Protein AF-A0A1G2E1P7-F1 (afdb_monomer)

Organism: NCBI:txid1798670

InterPro domains:
  IPR014509 Inner membrane protein YjdF-like [PF09997] (6-128)

Nearest PDB structures (foldseek):
  8jjr-assembly1_l  TM=6.083E-01  e=4.966E-01  Symbiodinium sp.
  8wey-assembly1_L  TM=5.342E-01  e=3.843E-01  Cyanidium caldarium
  6l4u-assembly1_L  TM=6.389E-01  e=2.087E+00  Chaetoceros neogracilis
  8vu3-assembly1_l  TM=4.916E-01  e=1.385E+00  Parathermosynechococcus lividus
  7blz-assembly1_L  TM=5.571E-01  e=1.700E+00  Cyanidioschyzon merolae strain 10D

Sequence (138 aa):
MSSRSLLPWFLVALIFGIGVINAVALRYHLFYTYKWLDVPMHFFGGLWVSLFVLWYHFVFRHKHVRLRGTRSALTFALSATLTVALGWELFEYAVNAYIVPSRYDMIDTFQDLLLGMAGALIGARIFIYKTHKKHIAQ

pLDDT: mean 87.6, std 14.26, range [34.75, 98.62]

Structure (mmCIF, N/CA/C/O backbone):
data_AF-A0A1G2E1P7-F1
#
_entry.id   AF-A0A1G2E1P7-F1
#
loop_
_atom_site.group_PDB
_atom_site.id
_atom_site.type_symbol
_atom_site.label_atom_id
_atom_site.label_alt_id
_atom_site.label_comp_id
_atom_site.label_asym_id
_atom_site.label_entity_id
_atom_site.label_seq_id
_atom_site.pdbx_PDB_ins_code
_atom_site.Cartn_x
_atom_site.Cartn_y
_atom_site.Cartn_z
_atom_site.occupancy
_atom_site.B_iso_or_equiv
_atom_site.auth_seq_id
_atom_site.auth_comp_id
_atom_site.auth_asym_id
_atom_site.auth_atom_id
_atom_site.pdbx_PDB_model_num
ATOM 1 N N . MET A 1 1 ? -22.443 -18.474 20.064 1.00 34.75 1 MET A N 1
ATOM 2 C CA . MET A 1 1 ? -21.598 -18.782 18.884 1.00 34.75 1 MET A CA 1
ATOM 3 C C . MET A 1 1 ? -21.024 -17.478 18.354 1.00 34.75 1 MET A C 1
ATOM 5 O O . MET A 1 1 ? -21.790 -16.640 17.899 1.00 34.75 1 MET A O 1
ATOM 9 N N . SER A 1 2 ? -19.717 -17.239 18.511 1.00 41.47 2 SER A N 1
ATOM 10 C CA . SER A 1 2 ? -19.105 -15.974 18.086 1.00 41.47 2 SER A CA 1
ATOM 11 C C . SER A 1 2 ? -19.135 -15.871 16.559 1.00 41.47 2 SER A C 1
ATOM 13 O O . SER A 1 2 ? -18.757 -16.805 15.853 1.00 41.47 2 SER A O 1
ATOM 15 N N . SER A 1 3 ? -19.621 -14.747 16.028 1.00 48.81 3 SER A N 1
ATOM 16 C CA . SER A 1 3 ? -19.570 -14.472 14.592 1.00 48.81 3 SER A CA 1
ATOM 17 C C . SER A 1 3 ? -18.113 -14.564 14.127 1.00 48.81 3 SER A C 1
ATOM 19 O O . SER A 1 3 ? -17.289 -13.732 14.527 1.00 48.81 3 SER A O 1
ATOM 21 N N . ARG A 1 4 ? -17.770 -15.566 13.312 1.00 60.84 4 ARG A N 1
ATOM 22 C CA . ARG A 1 4 ? -16.433 -15.673 12.718 1.00 60.84 4 ARG A CA 1
ATOM 23 C C . ARG A 1 4 ? -16.199 -14.411 11.887 1.00 60.84 4 ARG A C 1
ATOM 25 O O . ARG A 1 4 ? -16.973 -14.113 10.981 1.00 60.84 4 ARG A O 1
ATOM 32 N N . SER A 1 5 ? -15.176 -13.622 12.212 1.00 74.75 5 SER A N 1
ATOM 33 C CA . SER A 1 5 ? -14.841 -12.453 11.397 1.00 74.75 5 SER A CA 1
ATOM 34 C C . SER A 1 5 ? -14.390 -12.929 10.017 1.00 74.75 5 SER A C 1
ATOM 36 O O . SER A 1 5 ? -13.442 -13.700 9.936 1.00 74.75 5 SER A O 1
ATOM 38 N N . LEU A 1 6 ? -15.028 -12.454 8.945 1.00 87.81 6 LEU A N 1
ATOM 39 C CA . LEU A 1 6 ? -14.626 -12.753 7.559 1.00 87.81 6 LEU A CA 1
ATOM 40 C C . LEU A 1 6 ? -13.330 -12.034 7.138 1.00 87.81 6 LEU A C 1
ATOM 42 O O . LEU A 1 6 ? -12.744 -12.358 6.112 1.00 87.81 6 LEU A O 1
ATOM 46 N N . LEU A 1 7 ? -12.874 -11.061 7.934 1.00 90.12 7 LEU A N 1
ATOM 47 C CA . LEU A 1 7 ? -11.734 -10.205 7.606 1.00 90.12 7 LEU A CA 1
ATOM 48 C C . LEU A 1 7 ? -10.404 -10.964 7.405 1.00 90.12 7 LEU A C 1
ATOM 50 O O . LEU A 1 7 ? -9.745 -10.673 6.415 1.00 90.12 7 LEU A O 1
ATOM 54 N N . PRO A 1 8 ? -10.000 -11.938 8.245 1.00 91.75 8 PRO A N 1
ATOM 55 C CA . PRO A 1 8 ? -8.756 -12.679 8.024 1.00 91.75 8 PRO A CA 1
ATOM 56 C C . PRO A 1 8 ? -8.771 -13.470 6.713 1.00 91.75 8 PRO A C 1
ATOM 58 O O . PRO A 1 8 ? -7.788 -13.465 5.986 1.00 91.75 8 PRO A O 1
ATOM 61 N N . TRP A 1 9 ? -9.904 -14.091 6.372 1.00 93.81 9 TRP A N 1
ATOM 62 C CA . TRP A 1 9 ? -10.056 -14.810 5.104 1.00 93.81 9 TRP A CA 1
ATOM 63 C C . TRP A 1 9 ? -9.987 -13.870 3.904 1.00 93.81 9 TRP A C 1
ATOM 65 O O . TRP A 1 9 ? -9.325 -14.187 2.922 1.00 93.81 9 TRP A O 1
ATOM 75 N N . PHE A 1 10 ? -10.604 -12.690 4.008 1.00 95.31 10 PHE A N 1
ATOM 76 C CA . PHE A 1 10 ? -10.461 -11.640 3.002 1.00 95.31 10 PHE A CA 1
ATOM 77 C C . PHE A 1 10 ? -9.000 -11.191 2.846 1.00 95.31 10 PHE A C 1
ATOM 79 O O . PHE A 1 10 ? -8.522 -11.091 1.724 1.00 95.31 10 PHE A O 1
ATOM 86 N N . LEU A 1 11 ? -8.275 -10.972 3.950 1.00 96.50 11 LEU A N 1
ATOM 87 C CA . LEU A 1 11 ? -6.855 -10.606 3.917 1.00 96.50 11 LEU A CA 1
ATOM 88 C C . LEU A 1 11 ? -6.006 -11.684 3.235 1.00 96.50 11 LEU A C 1
ATOM 90 O O . LEU A 1 11 ? -5.162 -11.348 2.412 1.00 96.50 11 LEU A O 1
ATOM 94 N N . VAL A 1 12 ? -6.237 -12.962 3.548 1.00 97.38 12 VAL A N 1
ATOM 95 C CA . VAL A 1 12 ? -5.530 -14.086 2.912 1.00 97.38 12 VAL A CA 1
ATOM 96 C C . VAL A 1 12 ? -5.835 -14.147 1.416 1.00 97.38 12 VAL A C 1
ATOM 98 O O . VAL A 1 12 ? -4.912 -14.228 0.612 1.00 97.38 12 VAL A O 1
ATOM 101 N N . ALA A 1 13 ? -7.110 -14.063 1.032 1.00 97.75 13 ALA A N 1
ATOM 102 C CA . ALA A 1 13 ? -7.505 -14.079 -0.373 1.00 97.75 13 ALA A CA 1
ATOM 103 C C . ALA A 1 13 ? -6.902 -12.899 -1.149 1.00 97.75 13 ALA A C 1
ATOM 105 O O . ALA A 1 13 ? -6.423 -13.082 -2.265 1.00 97.75 13 ALA A O 1
ATOM 106 N N . LEU A 1 14 ? -6.880 -11.707 -0.545 1.00 97.88 14 LEU A N 1
ATOM 107 C CA . LEU A 1 14 ? -6.343 -10.504 -1.171 1.00 97.88 14 LEU A CA 1
ATOM 108 C C . LEU A 1 14 ? -4.827 -10.599 -1.390 1.00 97.88 14 LEU A C 1
ATOM 110 O O . LEU A 1 14 ? -4.384 -10.388 -2.514 1.00 97.88 14 LEU A O 1
ATOM 114 N N . ILE A 1 15 ? -4.032 -10.968 -0.375 1.00 98.12 15 ILE A N 1
ATOM 115 C CA . ILE A 1 15 ? -2.571 -11.088 -0.556 1.00 98.12 15 ILE A CA 1
ATOM 116 C C . ILE A 1 15 ? -2.200 -12.227 -1.499 1.00 98.12 15 ILE A C 1
ATOM 118 O O . ILE A 1 15 ? -1.271 -12.087 -2.289 1.00 98.12 15 ILE A O 1
ATOM 122 N N . PHE A 1 16 ? -2.943 -13.336 -1.462 1.00 98.31 16 PHE A N 1
ATOM 123 C CA . PHE A 1 16 ? -2.728 -14.433 -2.395 1.00 98.31 16 PHE A CA 1
ATOM 124 C C . PHE A 1 16 ? -3.050 -14.008 -3.831 1.00 98.31 16 PHE A C 1
ATOM 126 O O . PHE A 1 16 ? -2.263 -14.276 -4.733 1.00 98.31 16 PHE A O 1
ATOM 133 N N . GLY A 1 17 ? -4.157 -13.289 -4.043 1.00 98.25 17 GLY A N 1
ATOM 134 C CA . GLY A 1 17 ? -4.523 -12.737 -5.348 1.00 98.25 17 GLY A CA 1
ATOM 135 C C . GLY A 1 17 ? -3.466 -1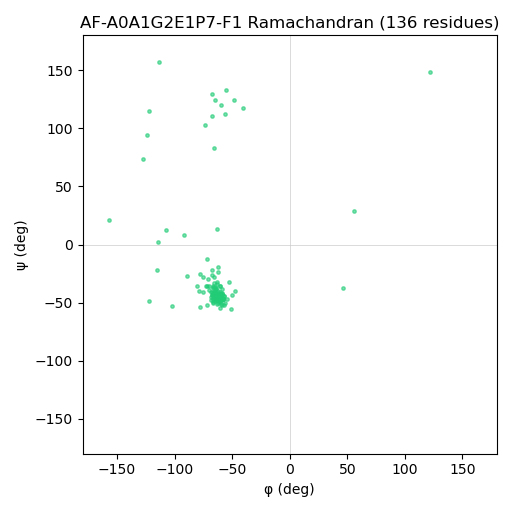1.779 -5.897 1.00 98.25 17 GLY A C 1
ATOM 136 O O . GLY A 1 17 ? -3.029 -11.954 -7.031 1.00 98.25 17 GLY A O 1
ATOM 137 N N . ILE A 1 18 ? -2.997 -10.832 -5.074 1.00 97.94 18 ILE A N 1
ATOM 138 C CA . ILE A 1 18 ? -1.878 -9.936 -5.416 1.00 97.94 18 ILE A CA 1
ATOM 139 C C . ILE A 1 18 ? -0.644 -10.771 -5.791 1.00 97.94 18 ILE A C 1
ATOM 141 O O . ILE A 1 18 ? -0.079 -10.591 -6.864 1.00 97.94 18 ILE A O 1
ATOM 145 N N . GLY A 1 19 ? -0.255 -11.743 -4.963 1.00 97.75 19 GLY A N 1
ATOM 146 C CA . GLY A 1 19 ? 0.912 -12.590 -5.221 1.00 97.75 19 GLY A CA 1
ATOM 147 C C . GLY A 1 19 ? 0.826 -13.376 -6.534 1.00 97.75 19 GLY A C 1
ATOM 148 O O . GLY A 1 19 ? 1.799 -13.419 -7.286 1.00 97.75 19 GLY A O 1
ATOM 149 N N . VAL A 1 20 ? -0.337 -13.956 -6.845 1.00 98.19 20 VAL A N 1
ATOM 150 C CA . VAL A 1 20 ? -0.569 -14.681 -8.105 1.00 98.19 20 VAL A CA 1
ATOM 151 C C . VAL A 1 20 ? -0.490 -13.737 -9.302 1.00 98.19 20 VAL A C 1
ATOM 153 O O . VAL A 1 20 ? 0.204 -14.056 -10.266 1.00 98.19 20 VAL A O 1
ATOM 156 N N . ILE A 1 21 ? -1.151 -12.576 -9.243 1.00 97.62 21 ILE A N 1
ATOM 157 C CA . ILE A 1 21 ? -1.106 -11.584 -10.328 1.00 97.62 21 ILE A CA 1
ATOM 158 C C . ILE A 1 21 ? 0.332 -11.119 -10.550 1.00 97.62 21 ILE A C 1
ATOM 160 O O . ILE A 1 21 ? 0.785 -11.124 -11.689 1.00 97.62 21 ILE A O 1
ATOM 164 N N . ASN A 1 22 ? 1.070 -10.809 -9.481 1.00 95.31 22 ASN A N 1
ATOM 165 C CA . ASN A 1 22 ? 2.471 -10.407 -9.566 1.00 95.31 22 ASN A CA 1
ATOM 166 C C . ASN A 1 22 ? 3.339 -11.490 -10.227 1.00 95.31 22 ASN A C 1
ATOM 168 O O . ASN A 1 22 ? 4.094 -11.211 -11.153 1.00 95.31 22 ASN A O 1
ATOM 172 N N . ALA A 1 23 ? 3.203 -12.749 -9.798 1.00 96.31 23 ALA A N 1
ATOM 173 C CA . ALA A 1 23 ? 3.976 -13.858 -10.354 1.00 96.31 23 ALA A CA 1
ATOM 174 C C . ALA A 1 23 ? 3.690 -14.077 -11.849 1.00 96.31 23 ALA A C 1
ATOM 176 O O . ALA A 1 23 ? 4.617 -14.269 -12.638 1.00 96.31 23 ALA A O 1
ATOM 177 N N . VAL A 1 24 ? 2.417 -14.015 -12.249 1.00 97.38 24 VAL A N 1
ATOM 178 C CA . VAL A 1 24 ? 2.004 -14.097 -13.658 1.00 97.38 24 VAL A CA 1
ATOM 179 C C . VAL A 1 24 ? 2.541 -12.897 -14.439 1.00 97.38 24 VAL A C 1
ATOM 181 O O . VAL A 1 24 ? 3.127 -13.074 -15.507 1.00 97.38 24 VAL A O 1
ATOM 184 N N . ALA A 1 25 ? 2.404 -11.685 -13.902 1.00 94.88 25 ALA A N 1
ATOM 185 C CA . ALA A 1 25 ? 2.858 -10.463 -14.549 1.00 94.88 25 ALA A CA 1
ATOM 186 C C . ALA A 1 25 ? 4.371 -10.458 -14.783 1.00 94.88 25 ALA A C 1
ATOM 188 O O . ALA A 1 25 ? 4.809 -10.145 -15.887 1.00 94.88 25 ALA A O 1
ATOM 189 N N . LEU A 1 26 ? 5.165 -10.897 -13.805 1.00 91.44 26 LEU A N 1
ATOM 190 C CA . LEU A 1 26 ? 6.609 -11.063 -13.965 1.00 91.44 26 LEU A CA 1
ATOM 191 C C . LEU A 1 26 ? 6.947 -12.154 -14.988 1.00 91.44 26 LEU A C 1
ATOM 193 O O . LEU A 1 26 ? 7.775 -11.932 -15.869 1.00 91.44 26 LEU A O 1
ATOM 197 N N . ARG A 1 27 ? 6.282 -13.318 -14.921 1.00 95.19 27 ARG A N 1
ATOM 198 C CA . ARG A 1 27 ? 6.543 -14.455 -15.823 1.00 95.19 27 ARG A CA 1
ATOM 199 C C . ARG A 1 27 ? 6.305 -14.119 -17.294 1.00 95.19 27 ARG A C 1
ATOM 201 O O . ARG A 1 27 ? 7.017 -14.643 -18.147 1.00 95.19 27 ARG A O 1
ATOM 208 N N . TYR A 1 28 ? 5.304 -13.293 -17.581 1.00 95.06 28 TYR A N 1
ATOM 209 C CA . TYR A 1 28 ? 4.918 -12.911 -18.941 1.00 95.06 28 TYR A CA 1
ATOM 210 C C . TYR A 1 28 ? 5.296 -11.465 -19.293 1.00 95.06 28 TYR A C 1
ATOM 212 O O . TYR A 1 28 ? 4.828 -10.951 -20.304 1.00 95.06 28 TYR A O 1
ATOM 220 N N . HIS A 1 29 ? 6.135 -10.807 -18.482 1.00 90.56 29 HIS A N 1
ATOM 221 C CA . HIS A 1 29 ? 6.580 -9.421 -18.687 1.00 90.56 29 HIS A CA 1
ATOM 222 C C . HIS A 1 29 ? 5.433 -8.397 -18.818 1.00 90.56 29 HIS A C 1
ATOM 224 O O . HIS A 1 29 ? 5.580 -7.356 -19.461 1.00 90.56 29 HIS A O 1
ATOM 230 N N . LEU A 1 30 ? 4.288 -8.664 -18.182 1.00 92.81 30 LEU A N 1
ATOM 231 C CA . LEU A 1 30 ? 3.072 -7.861 -18.321 1.00 92.81 30 LEU A CA 1
ATOM 232 C C . LEU A 1 30 ? 3.211 -6.461 -17.730 1.00 92.81 30 LEU A C 1
ATOM 234 O O . LEU A 1 30 ? 2.550 -5.564 -18.231 1.00 92.81 30 LEU A O 1
ATOM 238 N N . PHE A 1 31 ? 4.080 -6.241 -16.741 1.00 89.88 31 PHE A N 1
ATOM 239 C CA . PHE A 1 31 ? 4.358 -4.888 -16.238 1.00 89.88 31 PHE A CA 1
ATOM 240 C C . PHE A 1 31 ? 4.990 -3.986 -17.309 1.00 89.88 31 PHE A C 1
ATOM 242 O O . PHE A 1 31 ? 4.693 -2.798 -17.384 1.00 89.88 31 PHE A O 1
ATOM 249 N N . TYR A 1 32 ? 5.786 -4.558 -18.219 1.00 86.00 32 TYR A N 1
ATOM 250 C CA . TYR A 1 32 ? 6.388 -3.808 -19.324 1.00 86.00 32 TYR A CA 1
ATOM 251 C C . TYR A 1 32 ? 5.408 -3.591 -20.481 1.00 86.00 32 TYR A C 1
ATOM 253 O O . TYR A 1 32 ? 5.438 -2.546 -21.130 1.00 86.00 32 TYR A O 1
ATOM 261 N N . THR A 1 33 ? 4.539 -4.570 -20.751 1.00 89.88 33 THR A N 1
ATOM 262 C CA . THR A 1 33 ? 3.540 -4.486 -21.830 1.00 89.88 33 THR A CA 1
ATOM 263 C C . THR A 1 33 ? 2.325 -3.644 -21.435 1.00 89.88 33 THR A C 1
ATOM 265 O O . THR A 1 33 ? 1.819 -2.858 -22.232 1.00 89.88 33 THR A O 1
ATOM 268 N N . TYR A 1 34 ? 1.866 -3.788 -20.196 1.00 92.75 34 TYR A N 1
ATOM 269 C CA . TYR A 1 34 ? 0.664 -3.181 -19.640 1.00 92.75 34 TYR A CA 1
ATOM 270 C C . TYR A 1 34 ? 1.014 -2.454 -18.341 1.00 92.75 34 TYR A C 1
ATOM 272 O O . TYR A 1 34 ? 0.651 -2.897 -17.257 1.00 92.75 34 TYR A O 1
ATOM 280 N N . LYS A 1 35 ? 1.691 -1.307 -18.453 1.00 87.62 35 LYS A N 1
ATOM 281 C CA . LYS A 1 35 ? 2.139 -0.507 -17.296 1.00 87.62 35 LYS A CA 1
ATOM 282 C C . LYS A 1 35 ? 1.026 -0.170 -16.298 1.00 87.62 35 LYS A C 1
ATOM 284 O O . LYS A 1 35 ? 1.252 -0.117 -15.102 1.00 87.62 35 LYS A O 1
ATOM 289 N N . TRP A 1 36 ? -0.209 -0.005 -16.778 1.00 92.38 36 TRP A N 1
ATOM 290 C CA . TRP A 1 36 ? -1.361 0.254 -15.911 1.00 92.38 36 TRP A CA 1
ATOM 291 C C . TRP A 1 36 ? -1.648 -0.885 -14.924 1.00 92.38 36 TRP A C 1
ATOM 293 O O . TRP A 1 36 ? -2.361 -0.647 -13.956 1.00 92.38 36 TRP A O 1
ATOM 303 N N . LEU A 1 37 ? -1.144 -2.103 -15.161 1.00 94.19 37 LEU A N 1
ATOM 304 C CA . LEU A 1 37 ? -1.320 -3.246 -14.265 1.00 94.19 37 LEU A CA 1
ATOM 305 C C . LEU A 1 37 ? -0.682 -3.000 -12.897 1.00 94.19 37 LEU A C 1
ATOM 307 O O . LEU A 1 37 ? -1.129 -3.584 -11.916 1.00 94.19 37 LEU A O 1
ATOM 311 N N . ASP A 1 38 ? 0.305 -2.116 -12.827 1.00 92.50 38 ASP A N 1
ATOM 312 C CA . ASP A 1 38 ? 0.987 -1.768 -11.588 1.00 92.50 38 ASP A CA 1
ATOM 313 C C . ASP A 1 38 ? 0.113 -0.921 -10.652 1.00 92.50 38 ASP A C 1
ATOM 315 O O . ASP A 1 38 ? 0.008 -1.154 -9.447 1.00 92.50 38 ASP A O 1
ATOM 319 N N . VAL A 1 39 ? -0.697 -0.039 -11.242 1.00 95.62 39 VAL A N 1
ATOM 320 C CA . VAL A 1 39 ? -1.632 0.837 -10.525 1.00 95.62 39 VAL A CA 1
ATOM 321 C C . VAL A 1 39 ? -2.535 0.085 -9.525 1.00 95.62 39 VAL A C 1
ATOM 323 O O . VAL A 1 39 ? -2.563 0.445 -8.339 1.00 95.62 39 VAL A O 1
ATOM 326 N N . PRO A 1 40 ? -3.304 -0.953 -9.925 1.00 97.12 40 PRO A N 1
ATOM 327 C CA . PRO A 1 40 ? -4.115 -1.708 -8.979 1.00 97.12 40 PRO A CA 1
ATOM 328 C C . PRO A 1 40 ? -3.264 -2.491 -7.971 1.00 97.12 40 PRO A C 1
ATOM 330 O O . PRO A 1 40 ? -3.730 -2.697 -6.850 1.00 97.12 40 PRO A O 1
ATOM 333 N N . MET A 1 41 ? -2.040 -2.900 -8.314 1.00 97.44 41 MET A N 1
ATOM 334 C CA . MET A 1 41 ? -1.158 -3.645 -7.409 1.00 97.44 41 MET A CA 1
ATOM 335 C C . MET A 1 41 ? -0.749 -2.791 -6.211 1.00 97.44 41 MET A C 1
ATOM 337 O O . MET A 1 41 ? -0.957 -3.216 -5.070 1.00 97.44 41 MET A O 1
ATOM 341 N N . HIS A 1 42 ? -0.301 -1.556 -6.445 1.00 97.88 42 HIS A N 1
ATOM 342 C CA . HIS A 1 42 ? 0.047 -0.621 -5.371 1.00 97.88 42 HIS A CA 1
ATOM 343 C C . HIS A 1 42 ? -1.168 -0.232 -4.527 1.00 97.88 42 HIS A C 1
ATOM 345 O O . HIS A 1 42 ? -1.112 -0.266 -3.292 1.00 97.88 42 HIS A O 1
ATOM 351 N N . PHE A 1 43 ? -2.313 0.042 -5.163 1.00 98.62 43 PHE A N 1
ATOM 352 C CA . PHE A 1 43 ? -3.549 0.341 -4.438 1.00 98.62 43 PHE A CA 1
ATOM 353 C C . PHE A 1 43 ? -3.983 -0.815 -3.522 1.00 98.62 43 PHE A C 1
ATOM 355 O O . PHE A 1 43 ? -4.239 -0.614 -2.328 1.00 98.62 43 PHE A O 1
ATOM 362 N N . PHE A 1 44 ? -4.066 -2.042 -4.048 1.00 98.56 44 PHE A N 1
ATOM 363 C CA . PHE A 1 44 ? -4.490 -3.199 -3.257 1.00 98.56 44 PHE A CA 1
ATOM 364 C C . PHE A 1 44 ? -3.439 -3.621 -2.228 1.00 98.56 44 PHE A C 1
ATOM 366 O O . PHE A 1 44 ? -3.818 -4.074 -1.145 1.00 98.56 44 PHE A O 1
ATOM 373 N N . GLY A 1 45 ? -2.153 -3.402 -2.505 1.00 98.44 45 GLY A N 1
ATOM 374 C CA . GLY A 1 45 ? -1.068 -3.556 -1.539 1.00 98.44 45 GLY A CA 1
ATOM 375 C C . GLY A 1 45 ? -1.260 -2.648 -0.325 1.00 98.44 45 GLY A C 1
ATOM 376 O O . GLY A 1 45 ? -1.310 -3.129 0.809 1.00 98.44 45 GLY A O 1
ATOM 377 N N . GLY A 1 46 ? -1.486 -1.350 -0.542 1.00 98.56 46 GLY A N 1
ATOM 378 C CA . GLY A 1 46 ? -1.752 -0.405 0.547 1.00 98.56 46 GLY A CA 1
ATOM 379 C C . GLY A 1 46 ? -3.045 -0.695 1.317 1.00 98.56 46 GLY A C 1
ATOM 380 O O . GLY A 1 46 ? -3.096 -0.619 2.553 1.00 98.56 46 GLY A O 1
ATOM 381 N N . LEU A 1 47 ? -4.099 -1.113 0.608 1.00 98.62 47 LEU A N 1
ATOM 382 C CA . LEU A 1 47 ? -5.344 -1.574 1.227 1.00 98.62 47 LEU A CA 1
ATOM 383 C C . LEU A 1 47 ? -5.107 -2.800 2.117 1.00 98.62 47 LEU A C 1
ATOM 385 O O . LEU A 1 47 ? -5.633 -2.862 3.231 1.00 98.62 47 LEU A O 1
ATOM 389 N N . TRP A 1 48 ? -4.301 -3.759 1.662 1.00 98.62 48 TRP A N 1
ATOM 390 C CA . TRP A 1 48 ? -3.974 -4.945 2.441 1.00 98.62 48 TRP A CA 1
ATOM 391 C C . TRP A 1 48 ? -3.145 -4.605 3.681 1.00 98.62 48 TRP A C 1
ATOM 393 O O . TRP A 1 48 ? -3.530 -5.003 4.782 1.00 98.62 48 TRP A O 1
ATOM 403 N N . VAL A 1 49 ? -2.062 -3.830 3.531 1.00 98.62 49 VAL A N 1
ATOM 404 C CA . VAL A 1 49 ? -1.167 -3.452 4.641 1.00 98.62 49 VAL A CA 1
ATOM 405 C C . VAL A 1 49 ? -1.952 -2.747 5.740 1.00 98.62 49 VAL A C 1
ATOM 407 O O . VAL A 1 49 ? -1.911 -3.176 6.894 1.00 98.62 49 VAL A O 1
ATOM 410 N N . SER A 1 50 ? -2.727 -1.717 5.391 1.00 98.31 50 SER A N 1
ATOM 411 C CA . SER A 1 50 ? -3.539 -0.964 6.355 1.00 98.31 50 SER A CA 1
ATOM 412 C C . SER A 1 50 ? -4.540 -1.844 7.113 1.00 98.31 50 SER A C 1
ATOM 414 O O . SER A 1 50 ? -4.620 -1.777 8.342 1.00 98.31 50 SER A O 1
ATOM 416 N N . LEU A 1 51 ? -5.289 -2.703 6.414 1.00 96.75 51 LEU A N 1
ATOM 417 C CA . LEU A 1 51 ? -6.245 -3.612 7.046 1.00 96.75 51 LEU A CA 1
ATOM 418 C C . LEU A 1 51 ? -5.547 -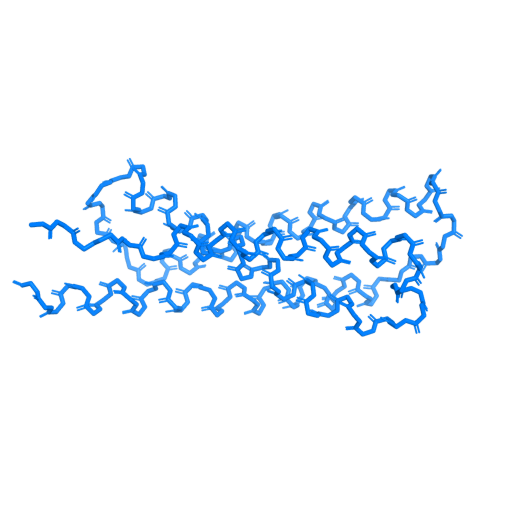4.647 7.927 1.00 96.75 51 LEU A C 1
ATOM 420 O O . LEU A 1 51 ? -6.036 -4.933 9.022 1.00 96.75 51 LEU A O 1
ATOM 424 N N . PHE A 1 52 ? -4.418 -5.193 7.474 1.00 97.19 52 PHE A N 1
ATOM 425 C CA . PHE A 1 52 ? -3.647 -6.183 8.213 1.00 97.19 52 PHE A CA 1
ATOM 426 C C . PHE A 1 52 ? -3.103 -5.604 9.518 1.00 97.19 52 PHE A C 1
ATOM 428 O O . PHE A 1 52 ? -3.350 -6.184 10.575 1.00 97.19 52 PHE A O 1
ATOM 435 N N . VAL A 1 53 ? -2.427 -4.450 9.486 1.00 95.69 53 VAL A N 1
ATOM 436 C CA . VAL A 1 53 ? -1.834 -3.864 10.702 1.00 95.69 53 VAL A CA 1
ATOM 437 C C . VAL A 1 53 ? -2.901 -3.452 11.711 1.00 95.69 53 VAL A C 1
ATOM 439 O O . VAL A 1 53 ? -2.734 -3.686 12.909 1.00 95.69 53 VAL A O 1
ATOM 442 N N . LEU A 1 54 ? -4.032 -2.909 11.248 1.00 93.12 54 LEU A N 1
ATOM 443 C CA . LEU A 1 54 ? -5.154 -2.554 12.117 1.00 93.12 54 LEU A CA 1
ATOM 444 C C . LEU A 1 54 ? -5.811 -3.791 12.730 1.00 93.12 54 LEU A C 1
ATOM 446 O O . LEU A 1 54 ? -6.054 -3.824 13.937 1.00 93.12 54 LEU A O 1
ATOM 450 N N . TRP A 1 55 ? -6.069 -4.82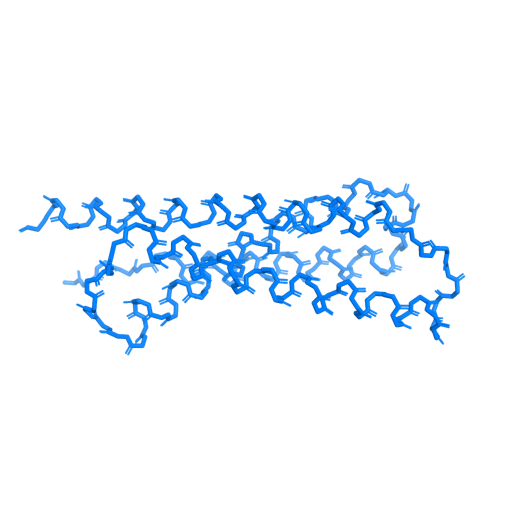3 11.926 1.00 91.69 55 TRP A N 1
ATOM 451 C CA . TRP A 1 55 ? -6.603 -6.090 12.419 1.00 91.69 55 TRP A CA 1
ATOM 452 C C . TRP A 1 55 ? -5.657 -6.740 13.430 1.00 91.69 55 TRP A C 1
ATOM 454 O O . TRP A 1 55 ? -6.079 -7.104 14.531 1.00 91.69 55 TRP A O 1
ATOM 464 N N . TYR A 1 56 ? -4.375 -6.843 13.094 1.00 90.75 56 TYR A N 1
ATOM 465 C CA . TYR A 1 56 ? -3.376 -7.460 13.953 1.00 90.75 56 TYR A CA 1
ATOM 466 C C . TYR A 1 56 ? -3.247 -6.715 15.285 1.00 90.75 56 TYR A C 1
ATOM 468 O O . TYR A 1 56 ? -3.287 -7.335 16.349 1.00 90.75 56 TYR A O 1
ATOM 476 N N . HIS A 1 57 ? -3.153 -5.384 15.248 1.00 87.50 57 HIS A N 1
ATOM 4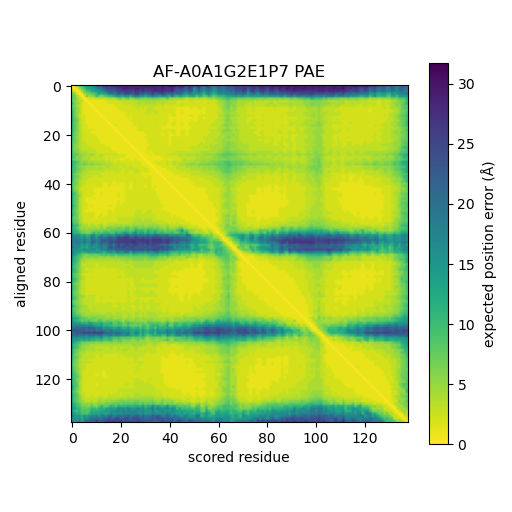77 C CA . HIS A 1 57 ? -2.962 -4.578 16.448 1.00 87.50 57 HIS A CA 1
ATOM 478 C C . HIS A 1 57 ? -4.221 -4.520 17.327 1.00 87.50 57 HIS A C 1
ATOM 480 O O . HIS A 1 57 ? -4.156 -4.833 18.515 1.00 87.50 57 HIS A O 1
ATOM 486 N N . PHE A 1 58 ? -5.382 -4.171 16.762 1.00 82.75 58 PHE A N 1
ATOM 487 C CA . PHE A 1 58 ? -6.590 -3.897 17.551 1.00 82.75 58 PHE A CA 1
ATOM 488 C C . PHE A 1 58 ? -7.458 -5.130 17.823 1.00 82.75 58 PHE A C 1
ATOM 490 O O . PHE A 1 58 ? -8.152 -5.165 18.836 1.00 82.75 58 PHE A O 1
ATOM 497 N N . VAL A 1 59 ? -7.429 -6.148 16.955 1.00 81.25 59 VAL A N 1
ATOM 498 C CA . VAL A 1 59 ? -8.270 -7.349 17.108 1.00 81.25 59 VAL A CA 1
ATOM 499 C C . VAL A 1 59 ? -7.463 -8.515 17.666 1.00 81.25 59 VAL A C 1
ATOM 501 O O . VAL A 1 59 ? -7.857 -9.105 18.670 1.00 81.25 59 VAL A O 1
ATOM 504 N N . PHE A 1 60 ? -6.335 -8.853 17.036 1.00 79.81 60 PHE A N 1
ATOM 505 C CA . PHE A 1 60 ? -5.576 -10.055 17.390 1.00 79.81 60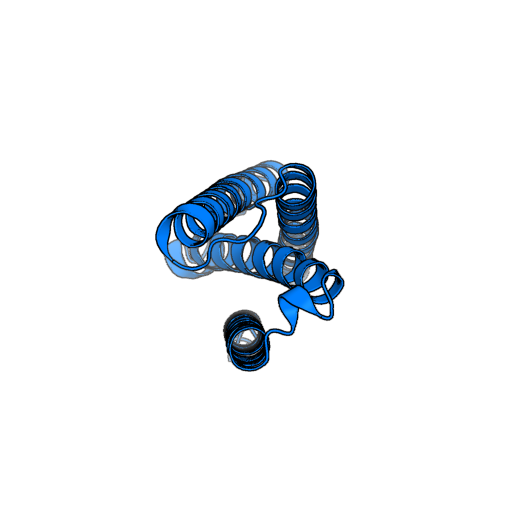 PHE A CA 1
ATOM 506 C C . PHE A 1 60 ? -4.741 -9.874 18.666 1.00 79.81 60 PHE A C 1
ATOM 508 O O . PHE A 1 60 ? -4.882 -10.645 19.615 1.00 79.81 60 PHE A O 1
ATOM 515 N N . ARG A 1 61 ? -3.894 -8.839 18.720 1.00 76.25 61 ARG A N 1
ATOM 516 C CA . ARG A 1 61 ? -2.959 -8.603 19.835 1.00 76.25 61 ARG A CA 1
ATOM 517 C C . ARG A 1 61 ? -3.636 -8.113 21.102 1.00 76.25 61 ARG A C 1
ATOM 519 O O . ARG A 1 61 ? -3.159 -8.412 22.192 1.00 76.25 61 ARG A O 1
ATOM 526 N N . HIS A 1 62 ? -4.677 -7.298 20.978 1.00 64.62 62 HIS A N 1
ATOM 527 C CA . HIS A 1 62 ? -5.166 -6.521 22.115 1.00 64.62 62 HIS A CA 1
ATOM 528 C C . HIS A 1 62 ? -6.558 -6.889 22.602 1.00 64.62 62 HIS A C 1
ATOM 530 O O . HIS A 1 62 ? -6.978 -6.271 23.572 1.00 64.62 62 HIS A O 1
ATOM 536 N N . LYS A 1 63 ? -7.211 -7.901 22.002 1.00 57.56 63 LYS A N 1
ATOM 537 C CA . LYS A 1 63 ? -8.550 -8.484 22.266 1.00 57.56 63 LYS A CA 1
ATOM 538 C C . LYS A 1 63 ? -9.726 -7.500 22.466 1.00 57.56 63 LYS A C 1
ATOM 540 O O . LYS A 1 63 ? -10.809 -7.801 21.986 1.00 57.56 63 LYS A O 1
ATOM 545 N N . HIS A 1 64 ? -9.542 -6.347 23.111 1.00 52.44 64 HIS A N 1
ATOM 546 C CA . HIS A 1 64 ? -10.536 -5.345 23.492 1.00 52.44 64 HIS A CA 1
ATOM 547 C C . HIS A 1 64 ? -9.959 -3.925 23.710 1.00 52.44 64 HIS A C 1
ATOM 549 O O . HIS A 1 64 ? -10.595 -3.118 24.390 1.00 52.44 64 HIS A O 1
ATOM 555 N N . VAL A 1 65 ? -8.782 -3.560 23.176 1.00 52.41 65 VAL A N 1
ATOM 556 C CA . VAL A 1 65 ? -8.358 -2.146 23.249 1.00 52.41 65 VAL A CA 1
ATOM 557 C C . VAL A 1 65 ? -9.288 -1.324 22.363 1.00 52.41 65 VAL A C 1
ATOM 559 O O . VAL A 1 65 ? -9.263 -1.442 21.137 1.00 52.41 65 VAL A O 1
ATOM 562 N N . ARG A 1 66 ? -10.127 -0.498 23.004 1.00 58.94 66 ARG A N 1
ATOM 563 C CA . ARG A 1 66 ? -10.911 0.541 22.330 1.00 58.94 66 ARG A CA 1
ATOM 564 C C . ARG A 1 66 ? -9.952 1.304 21.427 1.00 58.94 66 ARG A C 1
ATOM 566 O O . ARG A 1 66 ? -8.927 1.790 21.910 1.00 58.94 66 ARG A O 1
ATOM 573 N N . LEU A 1 67 ? -10.274 1.380 20.133 1.00 64.25 67 LEU A N 1
ATOM 574 C CA . LEU A 1 67 ? -9.603 2.280 19.198 1.00 64.25 67 LEU A CA 1
ATOM 575 C C . LEU A 1 67 ? -9.380 3.603 19.936 1.00 64.25 67 LEU A C 1
ATOM 577 O O . LEU A 1 67 ? -10.358 4.234 20.336 1.00 64.25 67 LEU A O 1
ATOM 581 N N . ARG A 1 68 ? -8.120 4.021 20.139 1.00 63.47 68 ARG A N 1
ATOM 582 C CA . ARG A 1 68 ? -7.750 5.267 20.852 1.00 63.47 68 ARG A CA 1
ATOM 583 C C . ARG A 1 68 ? -8.254 6.544 20.139 1.00 63.47 68 ARG A C 1
ATOM 585 O O . ARG A 1 68 ? -7.816 7.647 20.438 1.00 63.47 68 ARG A O 1
ATOM 592 N N . GLY A 1 69 ? -9.162 6.388 19.177 1.00 73.62 69 GLY A N 1
ATOM 593 C CA . GLY A 1 69 ? -9.739 7.392 18.303 1.00 73.62 69 GLY A CA 1
ATOM 594 C C . GLY A 1 69 ? -9.495 7.049 16.833 1.00 73.62 69 GLY A C 1
ATOM 595 O O . GLY A 1 69 ? -8.456 6.493 16.473 1.00 73.62 69 GLY A O 1
ATOM 596 N N . THR A 1 70 ? -10.433 7.444 15.970 1.00 81.94 70 THR A N 1
ATOM 597 C CA . THR A 1 70 ? -10.345 7.364 14.497 1.00 81.94 70 THR A CA 1
ATOM 598 C C . THR A 1 70 ? -9.013 7.895 13.966 1.00 81.94 70 THR A C 1
ATOM 600 O O . THR A 1 70 ? -8.411 7.288 13.085 1.00 81.94 70 THR A O 1
ATOM 603 N N . ARG A 1 71 ? -8.516 8.998 14.546 1.00 87.00 71 ARG A N 1
ATOM 604 C CA . ARG A 1 71 ? -7.236 9.613 14.166 1.00 87.00 71 ARG A CA 1
ATOM 605 C C . ARG A 1 71 ? -6.046 8.687 14.421 1.00 87.00 71 ARG A C 1
ATOM 607 O O . ARG A 1 71 ? -5.218 8.534 13.537 1.00 87.00 71 ARG A O 1
ATOM 614 N N . SER A 1 72 ? -5.991 8.027 15.580 1.00 88.44 72 SER A N 1
ATOM 615 C CA . SER A 1 72 ? -4.875 7.138 15.932 1.00 88.44 72 SER A CA 1
ATOM 616 C C . SER A 1 72 ? -4.784 5.934 14.993 1.00 88.44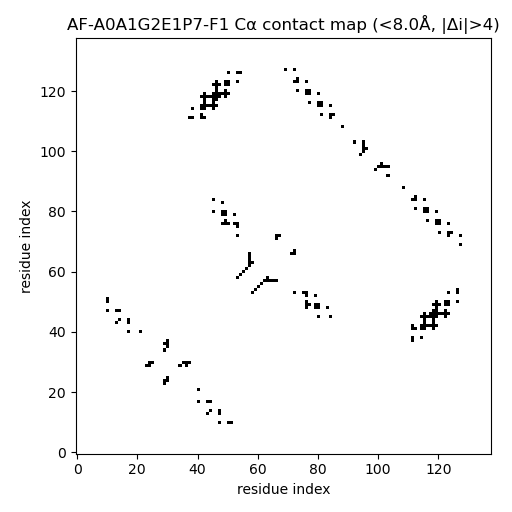 72 SER A C 1
ATOM 618 O O . SER A 1 72 ? -3.690 5.599 14.546 1.00 88.44 72 SER A O 1
ATOM 620 N N . ALA A 1 73 ? -5.919 5.322 14.642 1.00 89.88 73 ALA A N 1
ATOM 621 C CA . ALA A 1 73 ? -5.943 4.218 13.684 1.00 89.88 73 ALA A CA 1
ATOM 622 C C . ALA A 1 73 ? -5.556 4.661 12.271 1.00 89.88 73 ALA A C 1
ATOM 624 O O . ALA A 1 73 ? -4.793 3.969 11.605 1.00 89.88 73 ALA A O 1
ATOM 625 N N . LEU A 1 74 ? -6.044 5.824 11.831 1.00 94.31 74 LEU A N 1
ATOM 626 C CA . LEU A 1 74 ? -5.695 6.365 10.524 1.00 94.31 74 LEU A CA 1
ATOM 627 C C . LEU A 1 74 ? -4.194 6.658 10.429 1.00 94.31 74 LEU A C 1
ATOM 629 O O . LEU A 1 74 ? -3.547 6.183 9.504 1.00 94.31 74 LEU A O 1
ATOM 633 N N . THR A 1 75 ? -3.627 7.369 11.409 1.00 94.88 75 THR A N 1
ATOM 634 C CA . THR A 1 75 ? -2.186 7.653 11.456 1.00 94.88 75 THR A CA 1
ATOM 635 C C . THR A 1 75 ? -1.373 6.364 11.464 1.00 94.88 75 THR A C 1
ATOM 637 O O . THR A 1 75 ? -0.457 6.232 10.665 1.00 94.88 75 THR A O 1
ATOM 640 N N . PHE A 1 76 ? -1.737 5.383 12.296 1.00 94.81 76 PHE A N 1
ATOM 641 C CA . PHE A 1 76 ? -1.019 4.110 12.351 1.00 94.81 76 PHE A CA 1
ATOM 642 C C . PHE A 1 76 ? -1.046 3.359 11.011 1.00 94.81 76 PHE A C 1
ATOM 644 O O . PHE A 1 76 ? -0.003 2.907 10.542 1.00 94.81 76 PHE A O 1
ATOM 651 N N . ALA A 1 77 ? -2.212 3.268 10.365 1.00 96.88 77 ALA A N 1
ATOM 652 C CA . ALA A 1 77 ? -2.360 2.605 9.072 1.00 96.88 77 ALA A CA 1
ATOM 653 C C . ALA A 1 77 ? -1.571 3.302 7.952 1.00 96.88 77 ALA A C 1
ATOM 655 O O . ALA A 1 77 ? -0.916 2.630 7.154 1.00 96.88 77 ALA A O 1
ATOM 656 N N . LEU A 1 78 ? -1.618 4.636 7.905 1.00 98.12 78 LEU A N 1
ATOM 657 C CA . LEU A 1 78 ? -0.903 5.433 6.909 1.00 98.12 78 LEU A CA 1
ATOM 658 C C . LEU A 1 78 ? 0.609 5.368 7.110 1.00 98.12 78 LEU A C 1
ATOM 660 O O . LEU A 1 78 ? 1.328 5.134 6.147 1.00 98.12 78 LEU A O 1
ATOM 664 N N . SER A 1 79 ? 1.096 5.507 8.345 1.00 98.06 79 SER A N 1
ATOM 665 C CA . SER A 1 79 ? 2.527 5.394 8.639 1.00 98.06 79 SER A CA 1
ATOM 666 C C . SER A 1 79 ? 3.060 4.002 8.309 1.00 98.06 79 SER A C 1
ATOM 668 O O . SER A 1 79 ? 4.087 3.896 7.649 1.00 98.06 79 SER A O 1
ATOM 670 N N . ALA A 1 80 ? 2.346 2.940 8.698 1.00 98.12 80 ALA A N 1
ATOM 671 C CA . ALA A 1 80 ? 2.753 1.575 8.376 1.00 98.12 80 ALA A CA 1
ATOM 672 C C . ALA A 1 80 ? 2.772 1.318 6.863 1.00 98.12 80 ALA A C 1
ATOM 674 O O . ALA A 1 80 ? 3.712 0.710 6.358 1.00 98.12 80 ALA A O 1
ATOM 675 N N . THR A 1 81 ? 1.761 1.806 6.135 1.00 98.56 81 THR A N 1
ATOM 676 C CA . THR A 1 81 ? 1.719 1.646 4.676 1.00 98.56 81 THR A CA 1
ATOM 677 C C . THR A 1 81 ? 2.833 2.426 4.000 1.00 98.56 81 THR A C 1
ATOM 679 O O . THR A 1 81 ? 3.502 1.864 3.144 1.00 98.56 81 THR A O 1
ATOM 682 N N . LEU A 1 82 ? 3.092 3.667 4.418 1.00 98.44 82 LEU A N 1
ATOM 683 C CA . LEU A 1 82 ? 4.188 4.466 3.876 1.00 98.44 82 LEU A CA 1
ATOM 684 C C . LEU A 1 82 ? 5.540 3.770 4.070 1.00 98.44 82 LEU A C 1
ATOM 686 O O . LEU A 1 82 ? 6.339 3.731 3.144 1.00 98.44 82 LEU A O 1
ATOM 690 N N . THR A 1 83 ? 5.787 3.177 5.242 1.00 98.44 83 THR A N 1
ATOM 691 C CA . THR A 1 83 ? 7.017 2.412 5.493 1.00 98.44 83 THR A CA 1
ATOM 692 C C . THR A 1 83 ? 7.151 1.215 4.553 1.00 98.44 83 THR A C 1
ATOM 694 O O . THR A 1 83 ? 8.227 1.001 4.002 1.00 98.44 83 THR A O 1
ATOM 697 N N . VAL A 1 84 ? 6.079 0.442 4.355 1.00 98.31 84 VAL A N 1
ATOM 698 C CA . VAL A 1 84 ? 6.108 -0.721 3.453 1.00 98.31 84 VAL A CA 1
ATOM 699 C C . VAL A 1 84 ? 6.264 -0.287 1.997 1.00 98.31 84 VAL A C 1
ATOM 701 O O . VAL A 1 84 ? 7.080 -0.868 1.292 1.00 98.31 84 VAL A O 1
ATOM 704 N N . ALA A 1 85 ? 5.537 0.745 1.566 1.00 97.31 85 ALA A N 1
ATOM 705 C CA . ALA A 1 85 ? 5.590 1.254 0.201 1.00 97.31 85 ALA A CA 1
ATOM 706 C C . ALA A 1 85 ? 6.985 1.805 -0.131 1.00 97.31 85 ALA A C 1
ATOM 708 O O . ALA A 1 85 ? 7.578 1.378 -1.108 1.00 97.31 85 ALA A O 1
ATOM 709 N N . LEU A 1 86 ? 7.584 2.629 0.738 1.00 97.81 86 LEU A N 1
ATOM 710 C CA . LEU A 1 86 ? 8.970 3.088 0.558 1.00 97.81 86 LEU A CA 1
ATOM 711 C C . LEU A 1 86 ? 9.973 1.927 0.505 1.00 97.81 86 LEU A C 1
ATOM 713 O O . LEU A 1 86 ? 10.938 1.977 -0.253 1.00 97.81 86 LEU A O 1
ATOM 717 N N . GLY A 1 87 ? 9.760 0.886 1.315 1.00 97.69 87 GLY A N 1
ATOM 718 C CA . GLY A 1 87 ? 10.583 -0.321 1.273 1.00 97.69 87 GLY A CA 1
ATOM 719 C C . GLY A 1 87 ? 10.460 -1.080 -0.051 1.00 97.69 87 GLY A C 1
ATOM 720 O O . GLY A 1 87 ? 11.459 -1.607 -0.535 1.00 97.69 87 GLY A O 1
ATOM 721 N N . TRP A 1 88 ? 9.261 -1.112 -0.637 1.00 96.62 88 TRP A N 1
ATOM 722 C CA . TRP A 1 88 ? 9.002 -1.730 -1.936 1.00 96.62 88 TRP A CA 1
ATOM 723 C C . TRP A 1 88 ? 9.666 -0.954 -3.078 1.00 96.62 88 TRP A C 1
ATOM 725 O O . TRP A 1 88 ? 10.427 -1.541 -3.836 1.00 96.62 88 TRP A O 1
ATOM 735 N N . GLU A 1 89 ? 9.511 0.369 -3.117 1.00 95.00 89 GLU A N 1
ATOM 736 C CA . GLU A 1 89 ? 10.168 1.234 -4.113 1.00 95.00 89 GLU A CA 1
ATOM 737 C C . GLU A 1 89 ? 11.696 1.115 -4.069 1.00 95.00 89 GLU A C 1
ATOM 739 O O . GLU A 1 89 ? 12.373 1.022 -5.093 1.00 95.00 89 GLU A O 1
ATOM 744 N N . LEU A 1 90 ? 12.269 1.056 -2.862 1.00 94.75 90 LEU A N 1
ATOM 745 C CA . LEU A 1 90 ? 13.704 0.836 -2.696 1.00 94.75 90 LEU A CA 1
ATOM 746 C C . LEU A 1 90 ? 14.134 -0.546 -3.210 1.00 94.75 90 LEU A C 1
ATOM 748 O O . LEU A 1 90 ? 15.218 -0.685 -3.783 1.00 94.75 90 LEU A O 1
ATOM 752 N N . PHE A 1 91 ? 13.302 -1.568 -2.999 1.00 93.00 91 PHE A N 1
ATOM 753 C CA . PHE A 1 91 ? 13.533 -2.904 -3.534 1.00 93.00 91 PHE A CA 1
ATOM 754 C C . PHE A 1 91 ? 13.497 -2.900 -5.066 1.00 93.00 91 PHE A C 1
ATOM 756 O O . PHE A 1 91 ? 14.414 -3.438 -5.684 1.00 93.00 91 PHE A O 1
ATOM 763 N N . GLU A 1 92 ? 12.515 -2.251 -5.684 1.00 90.38 92 GLU A N 1
ATOM 764 C CA . GLU A 1 92 ? 12.419 -2.153 -7.142 1.00 90.38 92 GLU A CA 1
ATOM 765 C C . GLU A 1 92 ? 13.580 -1.381 -7.753 1.00 90.38 92 GLU A C 1
ATOM 767 O O . GLU A 1 92 ? 14.178 -1.837 -8.730 1.00 90.38 92 GLU A O 1
ATOM 772 N N . TYR A 1 93 ? 13.970 -0.262 -7.139 1.00 90.75 93 TYR A N 1
ATOM 773 C CA . TYR A 1 93 ? 15.173 0.469 -7.520 1.00 90.75 93 TYR A CA 1
ATOM 774 C C . TYR A 1 93 ? 16.408 -0.443 -7.505 1.00 90.75 93 TYR A C 1
ATOM 776 O O . TYR A 1 93 ? 17.174 -0.472 -8.470 1.00 90.75 93 TYR A O 1
ATOM 784 N N . ALA A 1 94 ? 16.589 -1.238 -6.445 1.00 90.75 94 ALA A N 1
ATOM 785 C CA . ALA A 1 94 ? 17.706 -2.173 -6.346 1.00 90.75 94 ALA A CA 1
ATOM 786 C C . ALA A 1 94 ? 17.631 -3.286 -7.410 1.00 90.75 94 ALA A C 1
ATOM 788 O O . ALA A 1 94 ? 18.629 -3.580 -8.068 1.00 90.75 94 ALA A O 1
ATOM 789 N N . VAL A 1 95 ? 16.461 -3.890 -7.630 1.00 88.00 95 VAL A N 1
ATOM 790 C CA . VAL A 1 95 ? 16.275 -4.931 -8.658 1.00 88.00 95 VAL A CA 1
ATOM 791 C C . VAL A 1 95 ? 16.555 -4.380 -10.057 1.00 88.00 95 VAL A C 1
ATOM 793 O O . VAL A 1 95 ? 17.251 -5.031 -10.840 1.00 88.00 95 VAL A O 1
ATOM 796 N N . ASN A 1 96 ? 16.086 -3.169 -10.358 1.00 84.88 96 ASN A N 1
ATOM 797 C CA . ASN A 1 96 ? 16.339 -2.506 -11.635 1.00 84.88 96 ASN A CA 1
ATOM 798 C C . ASN A 1 96 ? 17.821 -2.148 -11.823 1.00 84.88 96 ASN A C 1
ATOM 800 O O . ASN A 1 96 ? 18.355 -2.273 -12.924 1.00 84.88 96 ASN A O 1
ATOM 804 N N . ALA A 1 97 ? 18.511 -1.746 -10.754 1.00 84.56 97 ALA A N 1
ATOM 805 C CA . ALA A 1 97 ? 19.931 -1.411 -10.810 1.00 84.56 97 A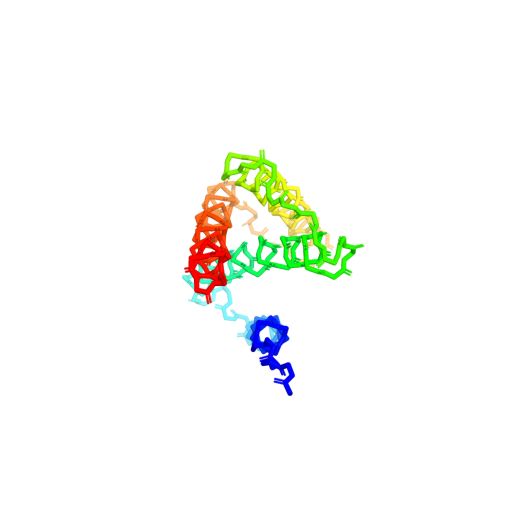LA A CA 1
ATOM 806 C C . ALA A 1 97 ? 20.837 -2.638 -11.029 1.00 84.56 97 ALA A C 1
ATOM 808 O O . ALA A 1 97 ? 21.855 -2.523 -11.711 1.00 84.56 97 ALA A O 1
ATOM 809 N N . TYR A 1 98 ? 20.491 -3.800 -10.458 1.00 81.88 98 TYR A N 1
ATOM 810 C CA . TYR A 1 98 ? 21.411 -4.947 -10.381 1.00 81.88 98 TYR A CA 1
ATOM 811 C C . TYR A 1 98 ? 20.987 -6.195 -11.166 1.00 81.88 98 TYR A C 1
ATOM 813 O O . TYR A 1 98 ? 21.842 -7.030 -11.455 1.00 81.88 98 TYR A O 1
ATOM 821 N N . ILE A 1 99 ? 19.701 -6.367 -11.490 1.00 78.00 99 ILE A N 1
ATOM 822 C CA . ILE A 1 99 ? 19.165 -7.640 -12.013 1.00 78.00 99 ILE A CA 1
ATOM 823 C C . ILE A 1 99 ? 18.507 -7.455 -13.378 1.00 78.00 99 ILE A C 1
ATOM 825 O O . ILE A 1 99 ? 18.789 -8.212 -14.305 1.00 78.00 99 ILE A O 1
ATOM 829 N N . VAL A 1 100 ? 17.635 -6.457 -13.514 1.00 70.50 100 VAL A N 1
ATOM 830 C CA . VAL A 1 100 ? 16.917 -6.180 -14.762 1.00 70.50 100 VAL A CA 1
ATOM 831 C C . VAL A 1 100 ? 17.201 -4.735 -15.142 1.00 70.50 100 VAL A C 1
ATOM 833 O O . VAL A 1 100 ? 16.491 -3.867 -14.647 1.00 70.50 100 VAL A O 1
ATOM 836 N N . PRO A 1 101 ? 18.214 -4.453 -15.989 1.00 63.66 101 PRO A N 1
ATOM 837 C CA . PRO A 1 101 ? 18.566 -3.091 -16.377 1.00 63.66 101 PRO A CA 1
ATOM 838 C C . PRO A 1 101 ? 17.423 -2.466 -17.184 1.00 63.66 101 PRO A C 1
ATOM 840 O O . PRO A 1 101 ? 17.389 -2.493 -18.413 1.00 63.66 101 PRO A O 1
ATOM 843 N N . SER A 1 102 ? 16.435 -1.947 -16.470 1.00 66.81 102 SER A N 1
ATOM 844 C CA . SER 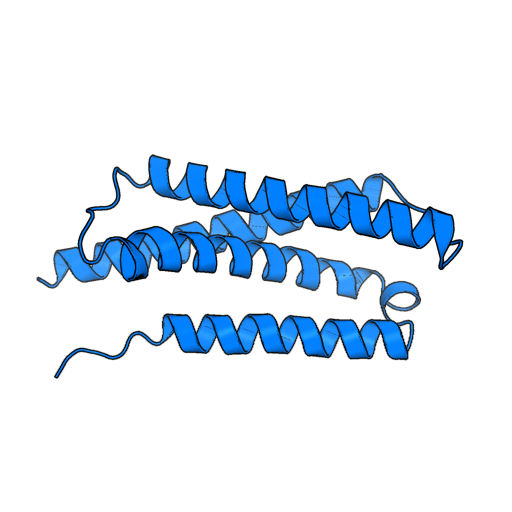A 1 102 ? 15.292 -1.219 -16.983 1.00 66.81 102 SER A CA 1
ATOM 845 C C . SER A 1 102 ? 15.402 0.228 -16.505 1.00 66.81 102 SER A C 1
ATOM 847 O O . SER A 1 102 ? 16.119 0.537 -15.549 1.00 66.81 102 SER A O 1
ATOM 849 N N . ARG A 1 103 ? 14.757 1.156 -17.217 1.00 68.19 103 ARG A N 1
ATOM 850 C CA . ARG A 1 103 ? 14.760 2.564 -16.811 1.00 68.19 103 ARG A CA 1
ATOM 851 C C . ARG A 1 103 ? 13.852 2.714 -15.594 1.00 68.19 103 ARG A C 1
ATOM 853 O O . ARG A 1 103 ? 12.640 2.740 -15.762 1.00 68.19 103 ARG A O 1
ATOM 860 N N . TYR A 1 104 ? 14.451 2.823 -14.411 1.00 78.19 104 TYR A N 1
ATOM 861 C CA . TYR A 1 104 ? 13.770 3.313 -13.215 1.00 78.19 104 TYR A CA 1
ATOM 862 C C . TYR A 1 104 ? 13.168 4.698 -13.496 1.00 78.19 104 TYR A C 1
ATOM 864 O O . TYR A 1 104 ? 13.851 5.563 -14.055 1.00 78.19 104 TYR A O 1
ATOM 872 N N . ASP A 1 105 ? 11.908 4.898 -13.115 1.00 84.75 105 ASP A N 1
ATOM 873 C CA . ASP A 1 105 ? 11.173 6.143 -13.319 1.00 84.75 105 ASP A CA 1
ATOM 874 C C . ASP A 1 105 ? 10.676 6.682 -11.975 1.00 84.75 105 ASP A C 1
ATOM 876 O O . ASP A 1 105 ? 9.843 6.091 -11.300 1.00 84.75 105 ASP A O 1
ATOM 880 N N . MET A 1 106 ? 11.193 7.846 -11.586 1.00 88.25 106 MET A N 1
ATOM 881 C CA . MET A 1 106 ? 10.842 8.478 -10.316 1.00 88.25 106 MET A CA 1
ATOM 882 C C . MET A 1 106 ? 9.383 8.966 -10.278 1.00 88.25 106 MET A C 1
ATOM 884 O O . MET A 1 106 ? 8.832 9.154 -9.192 1.00 88.25 106 MET A O 1
ATOM 888 N N . ILE A 1 107 ? 8.760 9.196 -11.441 1.00 91.56 107 ILE A N 1
ATOM 889 C CA . ILE A 1 107 ? 7.339 9.562 -11.531 1.00 91.56 107 ILE A CA 1
ATOM 890 C C . ILE A 1 107 ? 6.462 8.360 -11.168 1.00 91.56 107 ILE A C 1
ATOM 892 O O . ILE A 1 107 ? 5.467 8.546 -10.467 1.00 91.56 107 ILE A O 1
ATOM 896 N N . ASP A 1 108 ? 6.859 7.161 -11.596 1.00 90.62 108 ASP A N 1
ATOM 897 C CA . ASP A 1 108 ? 6.195 5.886 -11.292 1.00 90.62 108 ASP A CA 1
ATOM 898 C C . ASP A 1 108 ? 6.202 5.652 -9.781 1.00 90.62 108 ASP A C 1
ATOM 900 O O . ASP A 1 108 ? 5.156 5.717 -9.144 1.00 90.62 108 ASP A O 1
ATOM 904 N N . THR A 1 109 ? 7.389 5.691 -9.171 1.00 93.88 109 THR A N 1
ATOM 905 C CA . THR A 1 109 ? 7.556 5.614 -7.714 1.00 93.88 109 THR A CA 1
ATOM 906 C C . THR A 1 109 ? 6.664 6.587 -6.946 1.00 93.88 109 THR A C 1
ATOM 908 O O . THR A 1 109 ? 6.065 6.250 -5.922 1.00 93.88 109 THR A O 1
ATOM 911 N N . PHE A 1 110 ? 6.558 7.839 -7.399 1.00 95.69 110 PHE A N 1
ATOM 912 C CA . PHE A 1 110 ? 5.686 8.802 -6.731 1.00 95.69 110 PHE A CA 1
ATOM 913 C C . PHE A 1 110 ? 4.203 8.430 -6.875 1.00 95.69 110 PHE A C 1
ATOM 915 O O . PHE A 1 110 ? 3.442 8.540 -5.908 1.00 95.69 110 PHE A O 1
ATOM 922 N N . GLN A 1 111 ? 3.791 7.980 -8.060 1.00 95.88 111 GLN A N 1
ATOM 923 C CA . GLN A 1 111 ? 2.445 7.477 -8.319 1.00 95.88 111 GLN A CA 1
ATOM 924 C C . GLN A 1 111 ? 2.130 6.263 -7.433 1.00 95.88 111 GLN A C 1
ATOM 926 O O . GLN A 1 111 ? 1.061 6.216 -6.821 1.00 95.88 111 GLN A O 1
ATOM 931 N N . ASP A 1 112 ? 3.070 5.345 -7.281 1.00 96.00 112 ASP A N 1
ATOM 932 C CA . ASP A 1 112 ? 2.930 4.104 -6.524 1.00 96.00 112 ASP A CA 1
ATOM 933 C C . ASP A 1 112 ? 2.811 4.344 -5.024 1.00 96.00 112 ASP A C 1
ATOM 935 O O . ASP A 1 112 ? 1.926 3.790 -4.355 1.00 96.00 112 ASP A O 1
ATOM 939 N N . LEU A 1 113 ? 3.597 5.285 -4.495 1.00 97.88 113 LEU A N 1
ATOM 940 C CA . LEU A 1 113 ? 3.428 5.782 -3.131 1.00 97.88 113 LEU A CA 1
ATOM 941 C C . LEU A 1 113 ? 2.040 6.405 -2.934 1.00 97.88 113 LEU A C 1
ATOM 943 O O . LEU A 1 113 ? 1.366 6.103 -1.945 1.00 97.88 113 LEU A O 1
ATOM 947 N N . LEU A 1 114 ? 1.572 7.251 -3.859 1.00 98.19 114 LEU A N 1
ATOM 948 C CA . LEU A 1 114 ? 0.239 7.858 -3.761 1.00 98.19 114 LEU A CA 1
ATOM 949 C C . LEU A 1 114 ? -0.878 6.809 -3.801 1.00 98.19 114 LEU A C 1
ATOM 951 O O . LEU A 1 114 ? -1.824 6.891 -3.010 1.00 98.19 114 LEU A O 1
ATOM 955 N N . LEU A 1 115 ? -0.769 5.813 -4.678 1.00 98.25 115 LEU A N 1
ATOM 956 C CA . LEU A 1 115 ? -1.745 4.734 -4.820 1.00 98.25 115 LEU A CA 1
ATOM 957 C C . LEU A 1 115 ? -1.773 3.829 -3.591 1.00 98.25 115 LEU A C 1
ATOM 959 O O . LEU A 1 115 ? -2.857 3.537 -3.075 1.00 98.25 115 LEU A O 1
ATOM 963 N N . GLY A 1 116 ? -0.606 3.458 -3.060 1.00 98.31 116 GLY A N 1
ATOM 964 C CA . GLY A 1 116 ? -0.497 2.733 -1.797 1.00 98.31 116 GLY A CA 1
ATOM 965 C C . GLY A 1 116 ? -1.156 3.497 -0.647 1.00 98.31 116 GLY A C 1
ATOM 966 O O . GLY A 1 116 ? -1.958 2.943 0.111 1.00 98.31 116 GLY A O 1
ATOM 967 N N . MET A 1 117 ? -0.916 4.806 -0.555 1.00 98.56 117 MET A N 1
ATOM 968 C CA . MET A 1 117 ? -1.540 5.653 0.465 1.00 98.56 117 MET A CA 1
ATOM 969 C C . MET A 1 117 ? -3.056 5.795 0.269 1.00 98.56 117 MET A C 1
ATOM 971 O O . MET A 1 117 ? -3.806 5.767 1.250 1.00 98.56 117 MET A O 1
ATOM 975 N N . ALA A 1 118 ? -3.543 5.877 -0.971 1.00 98.62 118 ALA A N 1
A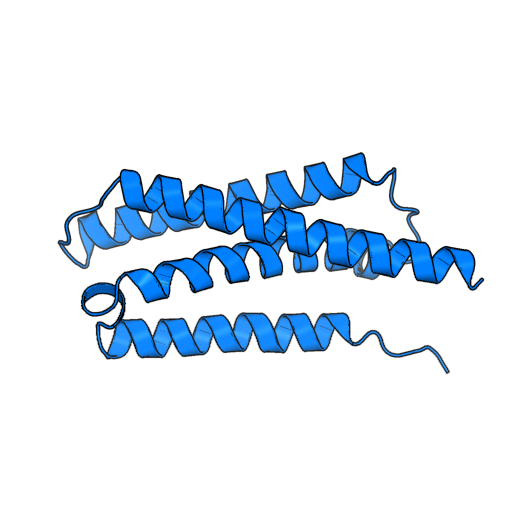TOM 976 C CA . ALA A 1 118 ? -4.974 5.868 -1.274 1.00 98.62 118 ALA A CA 1
ATOM 977 C C . ALA A 1 118 ? -5.636 4.547 -0.847 1.00 98.62 118 ALA A C 1
ATOM 979 O O . ALA A 1 118 ? -6.673 4.561 -0.175 1.00 98.62 118 ALA A O 1
ATOM 980 N N . GLY A 1 119 ? -5.005 3.409 -1.150 1.00 98.56 119 GLY A N 1
ATOM 981 C CA . GLY A 1 119 ? -5.431 2.092 -0.677 1.00 98.56 119 GLY A CA 1
ATOM 982 C C . GLY A 1 119 ? -5.501 2.024 0.848 1.00 98.56 119 GLY A C 1
ATOM 983 O O . GLY A 1 119 ? -6.501 1.569 1.411 1.00 98.56 119 GLY A O 1
ATOM 984 N N . ALA A 1 120 ? -4.490 2.566 1.531 1.00 98.56 120 ALA A N 1
ATOM 985 C CA . ALA A 1 120 ? -4.446 2.618 2.988 1.00 98.56 120 ALA A CA 1
ATOM 986 C C . ALA A 1 120 ? -5.562 3.464 3.607 1.00 98.56 120 ALA A C 1
ATOM 988 O O . ALA A 1 120 ? -6.164 3.058 4.606 1.00 98.56 120 ALA A O 1
ATOM 989 N N . LEU A 1 121 ? -5.876 4.620 3.015 1.00 98.31 121 LEU A N 1
ATOM 990 C CA . LEU A 1 121 ? -6.997 5.460 3.444 1.00 98.31 121 LEU A CA 1
ATOM 991 C C . LEU A 1 121 ? -8.321 4.690 3.372 1.00 98.31 121 LEU A C 1
ATOM 993 O O . LEU A 1 121 ? -9.119 4.737 4.314 1.00 98.31 121 LEU A O 1
ATOM 997 N N . ILE A 1 122 ? -8.552 3.963 2.276 1.00 98.25 122 ILE A N 1
ATOM 998 C CA . ILE A 1 122 ? -9.761 3.155 2.091 1.00 98.25 122 ILE A CA 1
ATOM 999 C C . ILE A 1 122 ? -9.797 1.991 3.085 1.00 98.25 122 ILE A C 1
ATOM 1001 O O . ILE A 1 122 ? -10.805 1.817 3.776 1.00 98.25 122 ILE A O 1
ATOM 1005 N N . GLY A 1 123 ? -8.702 1.243 3.232 1.00 97.31 123 GLY A N 1
ATOM 1006 C CA . GLY A 1 123 ? -8.602 0.139 4.190 1.00 97.31 123 GLY A CA 1
ATOM 1007 C C . GLY A 1 123 ? -8.860 0.589 5.631 1.00 97.31 123 GLY A C 1
ATOM 1008 O O . GLY A 1 123 ? -9.704 0.016 6.328 1.00 97.31 123 GLY A O 1
ATOM 1009 N N . ALA A 1 124 ? -8.238 1.689 6.058 1.00 95.69 124 ALA A N 1
ATOM 1010 C CA . ALA A 1 124 ? -8.466 2.270 7.378 1.00 95.69 124 ALA A CA 1
ATOM 1011 C C . ALA A 1 124 ? -9.932 2.682 7.589 1.00 95.69 124 ALA A C 1
ATOM 1013 O O . ALA A 1 124 ? -10.525 2.348 8.620 1.00 95.69 124 ALA A O 1
ATOM 1014 N N . ARG A 1 125 ? -10.560 3.350 6.609 1.00 94.88 125 ARG A N 1
ATOM 1015 C CA . ARG A 1 125 ? -11.985 3.724 6.687 1.00 94.88 125 ARG A CA 1
ATOM 1016 C C . ARG A 1 125 ? -12.901 2.506 6.792 1.00 94.88 125 ARG A C 1
ATOM 1018 O O . ARG A 1 125 ? -13.802 2.509 7.631 1.00 94.88 125 ARG A O 1
ATOM 1025 N N . ILE A 1 126 ? -12.656 1.456 6.003 1.00 93.81 126 ILE A N 1
ATOM 1026 C CA . ILE A 1 126 ? -13.418 0.196 6.061 1.00 93.81 126 ILE A CA 1
ATOM 1027 C C . ILE A 1 126 ? -13.331 -0.419 7.463 1.00 93.81 126 ILE A C 1
ATOM 1029 O O . ILE A 1 126 ? -14.353 -0.819 8.032 1.00 93.81 126 ILE A O 1
ATOM 1033 N N . PHE A 1 127 ? -12.125 -0.487 8.033 1.00 91.50 127 PHE A N 1
ATOM 1034 C CA . PHE A 1 127 ? -11.901 -1.052 9.363 1.00 91.50 127 PHE A CA 1
ATOM 1035 C C . PHE A 1 127 ? -12.630 -0.260 10.454 1.00 91.50 127 PHE A C 1
ATOM 1037 O O . PHE A 1 127 ? -13.346 -0.834 11.281 1.00 91.50 127 PHE A O 1
ATOM 1044 N N . ILE A 1 128 ? -12.489 1.066 10.431 1.00 89.94 128 ILE A N 1
ATOM 1045 C CA . ILE A 1 128 ? -13.100 1.978 11.402 1.00 89.94 128 ILE A CA 1
ATOM 1046 C C . ILE A 1 128 ? -14.628 1.876 11.337 1.00 89.94 128 ILE A C 1
ATOM 1048 O O . ILE A 1 128 ? -15.267 1.650 12.365 1.00 89.94 128 ILE A O 1
ATOM 1052 N N . TYR A 1 129 ? -15.218 1.937 10.139 1.00 88.44 129 TYR A N 1
ATOM 1053 C CA . TYR A 1 129 ? -16.666 1.806 9.948 1.00 88.44 129 TYR A CA 1
ATOM 1054 C C . TYR A 1 129 ? -17.211 0.477 10.498 1.00 88.44 129 TYR A C 1
ATOM 1056 O O . TYR A 1 129 ? -18.185 0.460 11.256 1.00 88.44 129 TYR A O 1
ATOM 1064 N N . LYS A 1 130 ? -16.553 -0.649 10.180 1.00 84.00 130 LYS A N 1
ATOM 1065 C CA . LYS A 1 130 ? -16.952 -1.974 10.689 1.00 84.00 130 LYS A CA 1
ATOM 1066 C C . LYS A 1 130 ? -16.841 -2.072 12.212 1.00 84.00 130 LYS A C 1
ATOM 1068 O O . LYS A 1 130 ? -17.659 -2.752 12.832 1.00 84.00 130 LYS A O 1
ATOM 1073 N N . THR A 1 131 ? -15.857 -1.404 12.810 1.00 79.25 131 THR A N 1
ATOM 1074 C CA . THR A 1 131 ? -15.644 -1.428 14.263 1.00 79.25 131 THR A CA 1
ATOM 1075 C C . THR A 1 131 ? -16.665 -0.557 14.999 1.00 79.25 131 THR A C 1
ATOM 1077 O O . THR A 1 131 ? -17.235 -1.009 15.989 1.00 79.25 131 THR A O 1
ATOM 1080 N N . HIS A 1 132 ? -17.002 0.630 14.483 1.00 74.19 132 HIS A N 1
ATOM 1081 C CA . HIS A 1 132 ? -18.065 1.467 15.059 1.00 74.19 132 HIS A CA 1
ATOM 1082 C C . HIS A 1 132 ? -19.441 0.797 15.008 1.00 74.19 132 HIS A C 1
ATOM 1084 O O . HIS A 1 132 ? -20.160 0.814 16.004 1.00 74.19 132 HIS A O 1
ATOM 1090 N N . LYS A 1 133 ? -19.797 0.141 13.894 1.00 67.00 133 LYS A N 1
ATOM 1091 C CA . LYS A 1 133 ? -21.079 -0.577 13.786 1.00 67.00 133 LYS A CA 1
ATOM 1092 C C . LYS A 1 133 ? -21.209 -1.696 14.826 1.00 67.00 133 LYS A C 1
ATOM 1094 O O . LYS A 1 133 ? -22.295 -1.911 15.352 1.00 67.00 133 LYS A O 1
ATOM 1099 N N . LYS A 1 134 ? -20.108 -2.386 15.151 1.00 64.00 134 LYS A N 1
ATOM 1100 C CA . LYS A 1 134 ? -20.092 -3.398 16.219 1.00 64.00 134 LYS A CA 1
ATOM 1101 C C . LYS A 1 134 ? -20.326 -2.806 17.608 1.00 64.00 134 LYS A C 1
ATOM 1103 O O . LYS A 1 134 ? -20.940 -3.480 18.417 1.00 64.00 134 LYS A O 1
ATOM 1108 N N . HIS A 1 135 ? -19.865 -1.585 17.872 1.00 58.97 135 HIS A N 1
ATOM 1109 C CA . HIS A 1 135 ? -20.067 -0.927 19.165 1.00 58.97 135 HIS A CA 1
ATOM 1110 C C . HIS A 1 135 ? -21.488 -0.388 19.375 1.00 58.97 135 HIS A C 1
ATOM 1112 O O . HIS A 1 135 ? -21.912 -0.307 20.515 1.00 58.97 135 HIS A O 1
ATOM 1118 N N . ILE A 1 136 ? -22.213 -0.022 18.311 1.00 57.34 136 ILE A N 1
ATOM 1119 C CA . ILE A 1 136 ? -23.604 0.470 18.409 1.00 57.34 136 ILE A CA 1
ATOM 1120 C C . ILE A 1 136 ? -24.607 -0.682 18.609 1.00 57.34 136 ILE A C 1
ATOM 1122 O O . ILE A 1 136 ? -25.693 -0.475 19.133 1.00 57.34 136 ILE A O 1
ATOM 1126 N N . ALA A 1 137 ? -24.260 -1.894 18.171 1.00 54.62 137 ALA A N 1
ATOM 1127 C CA . ALA A 1 137 ? -25.126 -3.073 18.244 1.00 54.62 137 ALA A CA 1
ATOM 1128 C C . ALA A 1 137 ? -24.935 -3.920 19.525 1.00 54.62 137 ALA A C 1
ATOM 1130 O O . ALA A 1 137 ? -25.447 -5.038 19.581 1.00 54.62 137 ALA A O 1
ATOM 1131 N N . GLN A 1 138 ? -24.161 -3.428 20.499 1.00 46.50 138 GLN A N 1
ATOM 1132 C CA . GLN A 1 138 ? -23.912 -4.036 21.814 1.00 46.50 138 GLN A CA 1
ATOM 1133 C C . GLN A 1 138 ? -24.521 -3.163 22.903 1.00 46.50 138 GLN A C 1
ATOM 1135 O O . GLN A 1 138 ? -25.003 -3.753 23.891 1.00 46.50 138 GLN A O 1
#

Foldseek 3Di:
DDDDDCLVVVLVVLVVVLVVLVVVCVVVVVCVVPVCSLLVSLLSLLLSQLLVVLCCPCPVPPPHDDPPDLVNSLVVSLVRLLVVLVVVLVVVVVCCVPPNVDDDDVVSSVSSSVSSNNSSNVNSVVVVVVVVVVVVVD

Solvent-accessible surface area (backbone atoms only — not comparable to full-atom values): 7432 Å² total; per-residue (Å²): 132,81,82,77,72,63,60,65,60,50,51,51,52,50,55,49,49,52,52,51,53,51,53,51,27,63,76,68,46,33,56,79,77,40,56,70,61,48,55,60,50,31,21,52,48,11,22,46,45,8,38,48,55,49,44,44,53,44,49,68,73,44,71,70,53,70,76,90,38,75,65,56,53,42,52,52,19,46,54,53,25,50,55,52,46,56,53,47,50,53,48,52,54,49,43,27,73,76,73,49,88,53,87,83,50,74,68,55,51,53,49,41,46,51,31,18,49,51,18,10,53,52,23,35,49,54,53,52,53,57,51,54,56,56,63,76,78,108

Mean predicted aligned error: 5.77 Å

Radius of gyration: 16.99 Å; Cα contacts (8 Å, |Δi|>4): 129; chains: 1; bounding box: 46×28×45 Å

Secondary structure (DSSP, 8-state):
-----SHHHHHHHHHHHHHHHHHHHHHTTHHHH-GGGHHHHHHHHHHHHHHHHHIIIIIIITSS---S-HHHHHHHHHHHHHHHHHHHHHHHHHHHHHTS-----HHHHHHHHHHHHHHHHHHHHHHHHHHHHHHHT-